Protein AF-A0A7X7UFQ2-F1 (afdb_monomer_lite)

Foldseek 3Di:
DVVLVVVQCVQPPVPQPDKDFLVNVVPDPPCPVVVCVVLQFKDWDQFAQWAQDPLDPPRDIFGWDWADDVPDDIWIWGADPPDVVSGIDTDDSNRRIMMGTRVVVVVVVVVVVVVVVPDD

Structure (mmCIF, N/CA/C/O backbone):
data_AF-A0A7X7UFQ2-F1
#
_entry.id   AF-A0A7X7UFQ2-F1
#
loop_
_atom_site.group_PDB
_atom_site.id
_atom_site.type_symbol
_atom_site.label_atom_id
_atom_site.label_alt_id
_atom_site.label_comp_id
_atom_site.label_asym_id
_atom_site.label_entity_id
_atom_site.label_seq_id
_atom_site.pdbx_PDB_ins_code
_atom_site.Cartn_x
_atom_site.Cartn_y
_atom_site.Cartn_z
_atom_site.occupancy
_atom_site.B_iso_or_equiv
_atom_site.auth_seq_id
_atom_site.auth_comp_id
_atom_site.auth_asym_id
_atom_site.auth_atom_id
_atom_site.pdbx_PDB_model_num
ATOM 1 N N . MET A 1 1 ? -0.541 -11.034 15.902 1.00 71.69 1 MET A N 1
ATOM 2 C CA . MET A 1 1 ? -1.603 -10.029 15.647 1.00 71.69 1 MET A CA 1
ATOM 3 C C . MET A 1 1 ? -1.488 -8.815 16.567 1.00 71.69 1 MET A C 1
ATOM 5 O O . MET A 1 1 ? -1.365 -7.716 16.051 1.00 71.69 1 MET A O 1
ATOM 9 N N . ARG A 1 2 ? -1.439 -8.989 17.901 1.00 78.94 2 ARG A N 1
ATOM 10 C CA . ARG A 1 2 ? -1.267 -7.884 18.873 1.00 78.94 2 ARG A CA 1
ATOM 11 C C . ARG A 1 2 ? -0.075 -6.960 18.571 1.00 78.94 2 ARG A C 1
ATOM 13 O O . ARG A 1 2 ? -0.231 -5.750 18.631 1.00 78.94 2 ARG A O 1
ATOM 20 N N . SER A 1 3 ? 1.078 -7.516 18.195 1.00 86.50 3 SER A N 1
ATOM 21 C CA . SER A 1 3 ? 2.281 -6.726 17.888 1.00 86.50 3 SER A CA 1
ATOM 22 C C . SER A 1 3 ? 2.095 -5.769 16.703 1.00 86.50 3 SER A C 1
ATOM 24 O O . SER A 1 3 ? 2.558 -4.639 16.765 1.00 86.50 3 SER A O 1
ATOM 26 N N . PHE A 1 4 ? 1.358 -6.178 15.666 1.00 89.12 4 PHE A N 1
ATOM 27 C CA . PHE A 1 4 ? 1.120 -5.353 14.472 1.00 89.12 4 PHE A CA 1
ATOM 28 C C . PHE A 1 4 ? 0.089 -4.253 14.721 1.00 89.12 4 PHE A C 1
ATOM 30 O O . PHE A 1 4 ? 0.218 -3.157 14.194 1.00 89.12 4 PHE A O 1
ATOM 37 N N . LEU A 1 5 ? -0.897 -4.506 15.586 1.00 88.62 5 LEU A N 1
ATOM 38 C CA . LEU A 1 5 ? -1.791 -3.448 16.055 1.00 88.62 5 LEU A CA 1
ATOM 39 C C . LEU A 1 5 ? -1.004 -2.357 16.796 1.00 88.62 5 LEU A C 1
ATOM 41 O O . LEU A 1 5 ? -1.189 -1.178 16.520 1.00 88.62 5 LEU A O 1
ATOM 45 N N . LEU A 1 6 ? -0.103 -2.745 17.706 1.00 88.88 6 LEU A N 1
ATOM 46 C CA . LEU A 1 6 ? 0.758 -1.786 18.404 1.00 88.88 6 LEU A CA 1
ATOM 47 C C . LEU A 1 6 ? 1.683 -1.041 17.437 1.00 88.88 6 LEU A C 1
ATOM 49 O O . LEU A 1 6 ? 1.890 0.153 17.609 1.00 88.88 6 LEU A O 1
ATOM 53 N N . GLU A 1 7 ? 2.199 -1.712 16.406 1.00 90.19 7 GLU A N 1
ATOM 54 C CA . GLU A 1 7 ? 2.969 -1.062 15.343 1.00 90.19 7 GLU A CA 1
ATOM 55 C C . GLU A 1 7 ? 2.145 0.018 14.625 1.00 90.19 7 GLU A C 1
ATOM 57 O O . GLU A 1 7 ? 2.614 1.151 14.495 1.00 90.19 7 GLU A O 1
ATOM 62 N N . ILE A 1 8 ? 0.910 -0.303 14.216 1.00 91.12 8 ILE A N 1
ATOM 63 C CA . ILE A 1 8 ? -0.001 0.653 13.571 1.00 91.12 8 ILE A CA 1
ATOM 64 C C . ILE A 1 8 ? -0.241 1.857 14.483 1.00 91.12 8 ILE A C 1
ATOM 66 O O . ILE A 1 8 ? -0.097 3.000 14.047 1.00 91.12 8 ILE A O 1
ATOM 70 N N . LEU A 1 9 ? -0.563 1.612 15.754 1.00 88.62 9 LEU A N 1
ATOM 71 C CA . LEU A 1 9 ? -0.837 2.670 16.724 1.00 88.62 9 LEU A CA 1
ATOM 72 C C . LEU A 1 9 ? 0.397 3.542 16.974 1.00 88.62 9 LEU A C 1
ATOM 74 O O . LEU A 1 9 ? 0.292 4.760 16.912 1.00 88.62 9 LEU A O 1
ATOM 78 N N . ASN A 1 10 ? 1.571 2.944 17.181 1.00 89.75 10 ASN A N 1
ATOM 79 C CA . ASN A 1 10 ? 2.806 3.681 17.458 1.00 89.75 10 ASN A CA 1
ATOM 80 C C . ASN A 1 10 ? 3.256 4.536 16.270 1.00 89.75 10 ASN A C 1
ATOM 82 O O . ASN A 1 10 ? 3.695 5.666 16.465 1.00 89.75 10 ASN A O 1
ATOM 86 N N . ARG A 1 11 ? 3.135 4.029 15.035 1.00 89.75 11 ARG A N 1
ATOM 87 C CA . ARG A 1 11 ? 3.485 4.800 13.828 1.00 89.75 11 ARG A CA 1
ATOM 88 C C . ARG A 1 11 ? 2.524 5.953 13.566 1.00 89.75 11 ARG A C 1
ATOM 90 O O . ARG A 1 11 ? 2.935 6.957 12.992 1.00 89.75 11 ARG A O 1
ATOM 97 N N . SER A 1 12 ? 1.275 5.803 13.994 1.00 88.81 12 SER A N 1
ATOM 98 C CA . SER A 1 12 ? 0.212 6.786 13.767 1.00 88.81 12 SER A CA 1
ATOM 99 C C . SER A 1 12 ? 0.016 7.737 14.954 1.00 88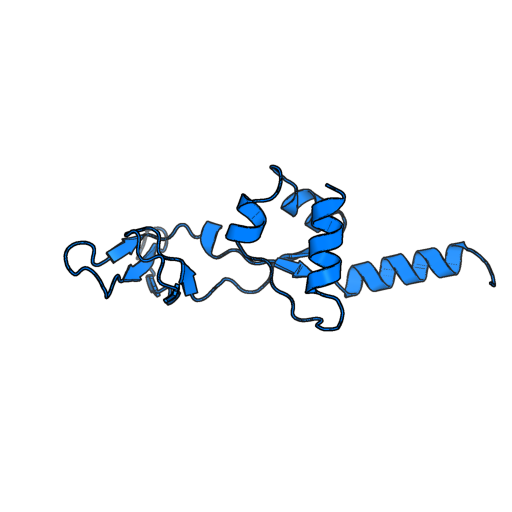.81 12 SER A C 1
ATOM 101 O O . SER A 1 12 ? -0.676 8.748 14.838 1.00 88.81 12 SER A O 1
ATOM 103 N N . ALA A 1 13 ? 0.637 7.451 16.102 1.00 77.06 13 ALA A N 1
ATOM 104 C CA . ALA A 1 13 ? 0.593 8.301 17.282 1.00 77.06 13 ALA A CA 1
ATOM 105 C C . ALA A 1 13 ? 1.241 9.662 16.972 1.00 77.06 13 ALA A C 1
ATOM 107 O O . ALA A 1 13 ? 2.431 9.757 16.677 1.00 77.06 13 ALA A O 1
ATOM 108 N N . GLY A 1 14 ? 0.431 10.724 17.009 1.00 68.50 14 GLY A N 1
ATOM 109 C CA . GLY A 1 14 ? 0.858 12.103 16.744 1.00 68.50 14 GLY A CA 1
ATOM 110 C C . GLY A 1 14 ? 0.928 12.499 15.264 1.00 68.50 14 GLY A C 1
ATOM 111 O O . GLY A 1 14 ? 1.213 13.659 14.974 1.00 68.50 14 GLY A O 1
ATOM 112 N N . ARG A 1 15 ? 0.652 11.578 14.330 1.00 70.69 15 ARG A N 1
ATOM 113 C CA . ARG A 1 15 ? 0.685 11.815 12.879 1.00 70.69 15 ARG A CA 1
ATOM 114 C C . ARG A 1 15 ? -0.443 11.055 12.183 1.00 70.69 15 ARG A C 1
ATOM 116 O O . ARG A 1 15 ? -0.360 9.850 11.956 1.00 70.69 15 ARG A O 1
ATOM 123 N N . ASN A 1 16 ? -1.510 11.772 11.828 1.00 73.56 16 ASN A N 1
ATOM 124 C CA . ASN A 1 16 ? -2.688 11.183 11.178 1.00 73.56 16 ASN A CA 1
ATOM 125 C C . ASN A 1 16 ? -2.445 10.748 9.718 1.00 73.56 16 ASN A C 1
ATOM 127 O O . ASN A 1 16 ? -3.352 10.202 9.091 1.00 73.56 16 ASN A O 1
ATOM 131 N N . ASP A 1 17 ? -1.248 10.976 9.182 1.00 80.62 17 ASP A N 1
ATOM 132 C CA . ASP A 1 17 ? -0.827 10.708 7.806 1.00 80.62 17 ASP A CA 1
ATOM 133 C C . ASP A 1 17 ? 0.089 9.479 7.668 1.00 80.62 17 ASP A C 1
ATOM 135 O O . ASP A 1 17 ? 0.650 9.250 6.597 1.00 80.62 17 ASP A O 1
ATOM 139 N N . ALA A 1 18 ? 0.229 8.663 8.719 1.00 90.69 18 ALA A N 1
ATOM 140 C CA . ALA A 1 18 ? 1.000 7.427 8.650 1.00 90.69 18 ALA A CA 1
ATOM 141 C C . ALA A 1 18 ? 0.488 6.506 7.525 1.00 90.69 18 ALA A C 1
ATOM 143 O O . ALA A 1 18 ? -0.678 6.094 7.500 1.00 90.69 18 ALA A O 1
ATOM 144 N N . LEU A 1 19 ? 1.395 6.175 6.606 1.00 93.38 19 LEU A N 1
ATOM 145 C CA . LEU A 1 19 ? 1.173 5.234 5.516 1.00 93.38 19 LEU A CA 1
ATOM 146 C C . LEU A 1 19 ? 1.847 3.902 5.835 1.00 93.38 19 LEU A C 1
ATOM 148 O O . LEU A 1 19 ? 2.946 3.863 6.393 1.00 93.38 19 LEU A O 1
ATOM 152 N N . PHE A 1 20 ? 1.175 2.832 5.437 1.00 93.94 20 PHE A N 1
ATOM 153 C CA . PHE A 1 20 ? 1.658 1.461 5.461 1.00 93.94 20 PHE A CA 1
ATOM 154 C C . PHE A 1 20 ? 1.707 0.968 4.025 1.00 93.94 20 PHE A C 1
ATOM 156 O O . PHE A 1 20 ? 0.719 1.111 3.300 1.00 93.94 20 PHE A O 1
ATOM 163 N N . ASP A 1 21 ? 2.843 0.452 3.587 1.00 93.12 21 ASP A N 1
ATOM 164 C CA . ASP A 1 21 ? 3.039 0.033 2.202 1.00 93.12 21 ASP A CA 1
ATOM 165 C C . ASP A 1 21 ? 3.001 -1.491 2.046 1.00 93.12 21 ASP A C 1
ATOM 167 O O . ASP A 1 21 ? 2.644 -2.241 2.958 1.00 93.12 21 ASP A O 1
ATOM 171 N N . TRP A 1 22 ? 3.319 -1.959 0.843 1.00 91.12 22 TRP A N 1
ATOM 172 C CA . TRP A 1 22 ? 3.380 -3.383 0.560 1.00 91.12 22 TRP A CA 1
ATOM 173 C C . TRP A 1 22 ? 4.441 -4.122 1.391 1.00 91.12 22 TRP A C 1
ATOM 175 O O . TRP A 1 22 ? 4.205 -5.271 1.739 1.00 91.12 22 TRP A O 1
ATOM 185 N N . GLN A 1 23 ? 5.564 -3.492 1.756 1.00 89.25 23 GLN A N 1
ATOM 186 C CA . GLN A 1 23 ? 6.594 -4.137 2.584 1.00 89.25 23 GLN A CA 1
ATOM 187 C C . GLN A 1 23 ? 6.087 -4.357 4.007 1.00 89.25 23 GLN A C 1
ATOM 189 O O . GLN A 1 23 ? 6.315 -5.414 4.596 1.00 89.25 23 GLN A O 1
ATOM 194 N N . ASP A 1 24 ? 5.351 -3.380 4.543 1.00 91.62 24 ASP A N 1
ATOM 195 C CA . ASP A 1 24 ? 4.656 -3.544 5.818 1.00 91.62 24 ASP A CA 1
ATOM 196 C C . ASP A 1 24 ? 3.671 -4.717 5.746 1.00 91.62 24 ASP A C 1
ATOM 198 O O . ASP A 1 24 ? 3.675 -5.593 6.612 1.00 91.62 24 ASP A O 1
ATOM 202 N N . ALA A 1 25 ? 2.864 -4.763 4.682 1.00 90.62 25 ALA A N 1
ATOM 203 C CA . ALA A 1 25 ? 1.877 -5.814 4.463 1.00 90.62 25 ALA A CA 1
ATOM 204 C C . ALA A 1 25 ? 2.495 -7.213 4.297 1.00 90.62 25 ALA A C 1
ATOM 206 O O . ALA A 1 25 ? 1.946 -8.171 4.839 1.00 90.62 25 ALA A O 1
ATOM 207 N N . ASP A 1 26 ? 3.615 -7.328 3.580 1.00 90.25 26 ASP A N 1
ATOM 208 C CA . ASP A 1 26 ? 4.333 -8.585 3.331 1.00 90.25 26 ASP A CA 1
ATOM 209 C C . ASP A 1 26 ? 4.950 -9.155 4.617 1.00 90.25 26 ASP A C 1
ATOM 211 O O . ASP A 1 26 ? 4.942 -10.361 4.861 1.00 90.25 26 ASP A O 1
ATOM 215 N N . ARG A 1 27 ? 5.401 -8.271 5.515 1.00 91.81 27 ARG A N 1
ATOM 216 C CA . ARG A 1 27 ? 5.954 -8.655 6.819 1.00 91.81 27 ARG A CA 1
ATOM 217 C C . ARG A 1 27 ? 4.882 -9.097 7.821 1.00 91.81 27 ARG A C 1
ATOM 219 O O . ARG A 1 27 ? 5.198 -9.708 8.847 1.00 91.81 27 ARG A O 1
ATOM 226 N N . TRP A 1 28 ? 3.621 -8.741 7.588 1.00 92.75 28 TRP A N 1
ATOM 227 C CA . TRP A 1 28 ? 2.510 -9.112 8.460 1.00 92.75 28 TRP A CA 1
ATOM 228 C C . TRP A 1 28 ? 1.963 -10.505 8.102 1.00 92.75 28 TRP A C 1
ATOM 230 O O . TRP A 1 28 ? 2.101 -10.974 6.977 1.00 92.75 28 TRP A O 1
ATOM 240 N N . PRO A 1 29 ? 1.293 -11.203 9.039 1.00 93.38 29 PRO A N 1
ATOM 241 C CA . PRO A 1 29 ? 0.678 -12.491 8.757 1.00 93.38 29 PRO A CA 1
ATOM 242 C C . PRO A 1 29 ? -0.318 -12.404 7.602 1.00 93.38 29 PRO A C 1
ATOM 244 O O . PRO A 1 29 ? -1.064 -11.429 7.493 1.00 93.38 29 PRO A O 1
ATOM 247 N N . ALA A 1 30 ? -0.411 -13.471 6.810 1.00 91.88 30 ALA A N 1
ATOM 248 C CA . ALA A 1 30 ? -1.344 -13.544 5.691 1.00 91.88 30 ALA A CA 1
ATOM 249 C C . ALA A 1 30 ? -2.780 -13.132 6.094 1.00 91.88 30 ALA A C 1
ATOM 251 O O . ALA A 1 30 ? -3.352 -13.595 7.095 1.00 91.88 30 ALA A O 1
ATOM 252 N N . GLY A 1 31 ? -3.356 -12.212 5.316 1.00 91.62 31 GLY A N 1
ATOM 253 C CA . GLY A 1 31 ? -4.682 -11.634 5.547 1.00 91.62 31 GLY A CA 1
ATOM 254 C C . GLY A 1 31 ? -4.777 -10.680 6.747 1.00 91.62 31 GLY A C 1
ATOM 255 O O . GLY A 1 31 ? -5.883 -10.376 7.189 1.00 91.62 31 GLY A O 1
ATOM 256 N N . ALA A 1 32 ? -3.668 -10.245 7.356 1.00 93.50 32 ALA A N 1
ATOM 257 C CA . ALA A 1 32 ? -3.703 -9.259 8.442 1.00 93.50 32 ALA A CA 1
ATOM 258 C C . ALA A 1 32 ? -4.264 -7.915 7.962 1.00 93.50 32 ALA A C 1
ATOM 260 O O . ALA A 1 32 ? -5.162 -7.374 8.603 1.00 93.50 32 ALA A O 1
ATOM 261 N N . ILE A 1 33 ? -3.802 -7.432 6.804 1.00 94.62 33 ILE A N 1
ATOM 262 C CA . ILE A 1 33 ? -4.320 -6.218 6.161 1.00 94.62 33 ILE A CA 1
ATOM 263 C C . ILE A 1 33 ? -5.834 -6.308 5.974 1.00 94.62 33 ILE A C 1
ATOM 265 O O . ILE A 1 33 ? -6.551 -5.432 6.445 1.00 94.62 33 ILE A O 1
ATOM 269 N N . ASP A 1 34 ? -6.335 -7.391 5.374 1.00 94.81 34 ASP A N 1
ATOM 270 C CA . ASP A 1 34 ? -7.772 -7.557 5.126 1.00 94.81 34 ASP A CA 1
ATOM 271 C C . ASP A 1 34 ? -8.581 -7.563 6.423 1.00 94.81 34 ASP A C 1
ATOM 273 O O . ASP A 1 34 ? -9.656 -6.968 6.493 1.00 94.81 34 ASP A O 1
ATOM 277 N N . ARG A 1 35 ? -8.056 -8.191 7.484 1.00 95.06 35 ARG A N 1
ATOM 278 C CA . ARG A 1 35 ? -8.687 -8.163 8.810 1.00 95.06 35 ARG A CA 1
ATOM 279 C C . ARG A 1 35 ? -8.717 -6.752 9.390 1.00 95.06 35 ARG A C 1
ATOM 281 O O . ARG A 1 35 ? -9.758 -6.355 9.902 1.00 95.06 35 ARG A O 1
ATOM 288 N N . PHE A 1 36 ? -7.626 -5.992 9.299 1.00 95.06 36 PHE A N 1
ATOM 289 C CA . PHE A 1 36 ? -7.578 -4.611 9.786 1.00 95.06 36 PHE A CA 1
ATOM 290 C C . PHE A 1 36 ? -8.470 -3.673 8.972 1.00 95.06 36 PHE A C 1
ATOM 292 O O . PHE A 1 36 ? -9.128 -2.811 9.551 1.00 95.06 36 PHE A O 1
ATOM 299 N N . VAL A 1 37 ? -8.559 -3.873 7.657 1.00 96.12 37 VAL A N 1
ATOM 300 C CA . VAL A 1 37 ? -9.487 -3.135 6.794 1.00 96.12 37 VAL A CA 1
ATOM 301 C C . VAL A 1 37 ? -10.935 -3.472 7.141 1.00 96.12 37 VAL A C 1
ATOM 303 O O . VAL A 1 37 ? -11.751 -2.575 7.352 1.00 96.12 37 VAL A O 1
ATOM 306 N N . LYS A 1 38 ? -11.261 -4.761 7.287 1.00 96.06 38 LYS A N 1
ATOM 307 C CA . LYS A 1 38 ? -12.601 -5.215 7.680 1.00 96.06 38 LYS A CA 1
ATOM 308 C C . LYS A 1 38 ? -13.002 -4.709 9.068 1.00 96.06 38 LYS A C 1
ATOM 310 O O . LYS A 1 38 ? -14.158 -4.355 9.266 1.00 96.06 38 LYS A O 1
ATOM 315 N N . ALA A 1 39 ? -12.056 -4.648 10.003 1.00 94.06 39 ALA A N 1
ATOM 316 C CA . ALA A 1 39 ? -12.259 -4.103 11.344 1.00 94.06 39 ALA A CA 1
ATOM 317 C C . ALA A 1 39 ? -12.352 -2.566 11.377 1.00 94.06 39 ALA A C 1
ATOM 319 O O . ALA A 1 39 ? -12.592 -2.005 12.439 1.00 94.06 39 ALA A O 1
ATOM 320 N N . GLY A 1 40 ? -12.150 -1.878 10.246 1.00 95.00 40 GLY A N 1
ATOM 321 C CA . GLY A 1 40 ? -12.188 -0.418 10.185 1.00 95.00 40 GLY A CA 1
ATOM 322 C C . GLY A 1 40 ? -10.984 0.271 10.825 1.00 95.00 40 GLY A C 1
ATOM 323 O O . GLY A 1 40 ? -11.070 1.444 11.157 1.00 95.00 40 GLY A O 1
ATOM 324 N N . LEU A 1 41 ? -9.870 -0.442 11.012 1.00 94.25 41 LEU A N 1
ATOM 325 C CA . LEU A 1 41 ? -8.624 0.141 11.512 1.00 94.25 41 LEU A CA 1
ATOM 326 C C . LEU A 1 41 ? -7.821 0.786 10.379 1.00 94.25 41 LEU A C 1
ATOM 328 O O . LEU A 1 41 ? -7.243 1.855 10.556 1.00 94.25 41 LEU A O 1
ATOM 332 N N . LEU A 1 42 ? -7.778 0.128 9.220 1.00 95.94 42 LEU A N 1
ATOM 333 C CA . LEU A 1 42 ? -7.079 0.605 8.031 1.00 95.94 42 LEU A CA 1
ATOM 334 C C . LEU A 1 42 ? -8.060 0.840 6.882 1.00 95.94 42 LEU A C 1
ATOM 336 O O . LEU A 1 42 ? -9.082 0.169 6.768 1.00 95.94 42 LEU A O 1
ATOM 340 N N . LYS A 1 43 ? -7.699 1.739 5.971 1.00 96.31 43 LYS A N 1
ATOM 341 C CA . LYS A 1 43 ? -8.349 1.898 4.669 1.00 96.31 43 LYS A CA 1
ATOM 342 C C . LYS A 1 43 ? -7.312 2.027 3.554 1.00 96.31 43 LYS A C 1
ATOM 344 O O . LYS A 1 43 ? -6.192 2.465 3.834 1.00 96.31 43 LYS A O 1
ATOM 349 N N . PRO A 1 44 ? -7.648 1.652 2.304 1.00 96.62 44 PRO A N 1
ATOM 350 C CA . PRO A 1 44 ? -6.788 1.929 1.159 1.00 96.62 44 PRO A CA 1
ATOM 351 C C . PRO A 1 44 ? -6.415 3.417 1.088 1.00 96.62 44 PRO A C 1
ATOM 353 O O . PRO A 1 44 ? -7.241 4.290 1.367 1.00 96.62 44 PRO A O 1
ATOM 356 N N . ALA A 1 45 ? -5.167 3.688 0.724 1.00 95.88 45 ALA A N 1
ATOM 357 C CA . ALA A 1 45 ? -4.642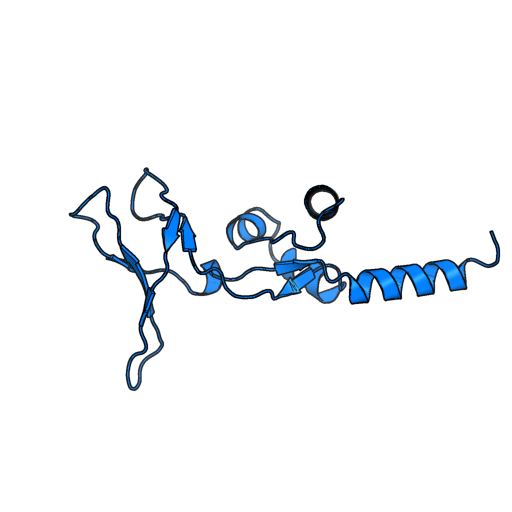 5.022 0.458 1.00 95.88 45 ALA A CA 1
ATOM 358 C C . ALA A 1 45 ? -4.279 5.165 -1.027 1.00 95.88 45 ALA A C 1
ATOM 360 O O . ALA A 1 45 ? -4.398 4.216 -1.809 1.00 95.88 45 ALA A O 1
ATOM 361 N N . GLU A 1 46 ? -3.822 6.350 -1.426 1.00 95.31 46 GLU A N 1
ATOM 362 C CA . GLU A 1 46 ? -3.323 6.585 -2.775 1.00 95.31 46 GLU A CA 1
ATOM 363 C C . GLU A 1 46 ? -2.165 5.617 -3.080 1.00 95.31 46 GLU A C 1
ATOM 365 O O . GLU A 1 46 ? -1.305 5.412 -2.214 1.00 95.31 46 GLU A O 1
ATOM 370 N N . 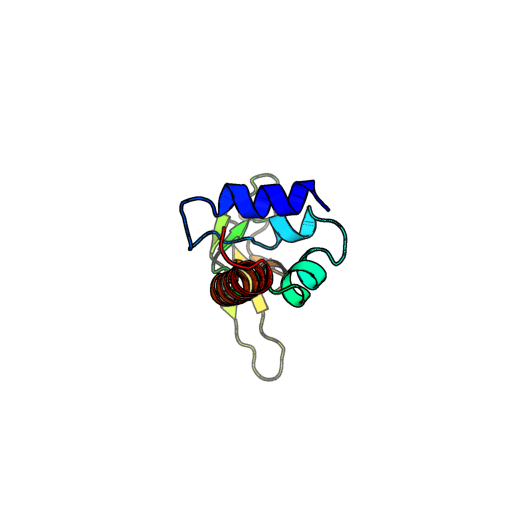PRO A 1 47 ? -2.076 5.045 -4.293 1.00 95.56 47 PRO A N 1
ATOM 371 C CA . PRO A 1 47 ? -0.977 4.156 -4.652 1.00 95.56 47 PRO A CA 1
ATOM 372 C C . PRO A 1 47 ? 0.395 4.811 -4.465 1.00 95.56 47 PRO A C 1
ATOM 374 O O . PRO A 1 47 ? 0.543 6.027 -4.614 1.00 95.56 47 PRO A O 1
ATOM 377 N N . ALA A 1 48 ? 1.407 4.013 -4.140 1.00 95.81 48 ALA A N 1
ATOM 378 C CA . ALA A 1 48 ? 2.784 4.475 -4.085 1.00 95.81 48 ALA A CA 1
ATOM 379 C C . ALA A 1 48 ? 3.237 4.954 -5.472 1.00 95.81 48 ALA A C 1
ATOM 381 O O . ALA A 1 48 ? 2.991 4.302 -6.486 1.00 95.81 48 ALA A O 1
ATOM 382 N N . THR A 1 49 ? 3.917 6.098 -5.512 1.00 95.44 49 THR A N 1
ATOM 383 C CA . THR A 1 49 ? 4.526 6.645 -6.737 1.00 95.44 49 THR A CA 1
ATOM 384 C C . THR A 1 49 ? 5.993 6.254 -6.879 1.00 95.44 49 THR A C 1
ATOM 386 O O . THR A 1 49 ? 6.615 6.541 -7.899 1.00 95.44 49 THR A O 1
ATOM 389 N N . ALA A 1 50 ? 6.551 5.607 -5.861 1.00 94.31 50 ALA A N 1
ATOM 390 C CA . ALA A 1 50 ? 7.903 5.089 -5.827 1.00 94.31 50 ALA A CA 1
ATOM 391 C C . ALA A 1 50 ? 7.938 3.818 -4.973 1.00 94.31 50 ALA A C 1
ATOM 393 O O . ALA A 1 50 ? 7.128 3.668 -4.054 1.00 94.31 50 ALA A O 1
ATOM 394 N N . VAL A 1 51 ? 8.851 2.908 -5.299 1.00 94.69 51 VAL A N 1
ATOM 395 C CA . VAL A 1 51 ? 9.034 1.632 -4.601 1.00 94.69 51 VAL A CA 1
ATOM 396 C C . VAL A 1 51 ? 10.512 1.322 -4.449 1.00 94.69 51 VAL A C 1
ATOM 398 O O . VAL A 1 51 ? 11.346 1.790 -5.223 1.00 94.69 51 VAL A O 1
ATOM 401 N N . ARG A 1 52 ? 10.829 0.477 -3.471 1.00 92.19 52 ARG A N 1
ATOM 402 C CA . ARG A 1 52 ? 12.146 -0.147 -3.379 1.00 92.19 52 ARG A CA 1
ATOM 403 C C . ARG A 1 52 ? 12.339 -1.104 -4.554 1.00 92.19 52 ARG A C 1
ATOM 405 O O . ARG A 1 52 ? 11.491 -1.971 -4.762 1.00 92.19 52 ARG A O 1
ATOM 412 N N . CYS A 1 53 ? 13.426 -0.934 -5.294 1.00 91.44 53 CYS A N 1
ATOM 413 C CA . CYS A 1 53 ? 13.858 -1.809 -6.373 1.00 91.44 53 CYS A CA 1
ATOM 414 C C . CYS A 1 53 ? 14.329 -3.158 -5.820 1.00 91.44 53 CYS A C 1
ATOM 416 O O . CYS A 1 53 ? 15.002 -3.204 -4.798 1.00 91.44 53 CYS A O 1
ATOM 418 N N . ASP A 1 54 ? 13.991 -4.234 -6.520 1.00 89.94 54 ASP A N 1
ATOM 419 C CA . ASP A 1 54 ? 14.413 -5.617 -6.263 1.00 89.94 54 ASP A CA 1
ATOM 420 C C . ASP A 1 54 ? 15.196 -6.212 -7.448 1.00 89.94 54 ASP A C 1
ATOM 422 O O . ASP A 1 54 ? 15.412 -7.417 -7.510 1.00 89.94 54 ASP A O 1
ATOM 426 N N . GLY A 1 55 ? 15.619 -5.371 -8.400 1.00 89.75 55 GLY A N 1
ATOM 427 C CA . GLY A 1 55 ? 16.424 -5.792 -9.549 1.00 89.75 55 GLY A CA 1
ATOM 428 C C . GLY A 1 55 ? 17.897 -6.052 -9.213 1.00 89.75 55 GLY A C 1
ATOM 429 O O . GLY A 1 55 ? 18.510 -6.902 -9.846 1.00 89.75 55 GLY A O 1
ATOM 430 N N . CYS A 1 56 ? 18.448 -5.353 -8.215 1.00 90.44 56 CYS A N 1
ATOM 431 C CA . CYS A 1 56 ? 19.801 -5.554 -7.681 1.00 90.44 56 CYS A CA 1
ATOM 432 C C . CYS A 1 56 ? 19.822 -5.446 -6.156 1.00 90.44 56 CYS A C 1
ATOM 434 O O . CYS A 1 56 ? 18.869 -4.990 -5.523 1.00 90.44 56 CYS A O 1
ATOM 436 N N . GLU A 1 57 ? 20.964 -5.783 -5.570 1.00 90.62 57 GLU A N 1
ATOM 437 C CA . GLU A 1 57 ? 21.249 -5.738 -4.137 1.00 90.62 57 GLU A CA 1
ATOM 438 C C . GLU A 1 57 ? 21.277 -4.323 -3.535 1.00 90.62 57 GLU A C 1
ATOM 440 O O . GLU A 1 57 ? 21.368 -4.168 -2.319 1.00 90.62 57 GLU A O 1
ATOM 445 N N . ARG A 1 58 ? 21.213 -3.275 -4.367 1.00 91.38 58 ARG A N 1
ATOM 446 C CA . ARG A 1 58 ? 21.281 -1.871 -3.925 1.00 91.38 58 ARG A CA 1
ATOM 447 C C . ARG A 1 58 ? 19.987 -1.378 -3.290 1.00 91.38 58 ARG A C 1
ATOM 449 O O . ARG A 1 58 ? 20.020 -0.391 -2.561 1.00 91.38 58 ARG A O 1
ATOM 456 N N . GLU A 1 59 ? 18.864 -2.034 -3.582 1.00 90.38 59 GLU A N 1
ATOM 457 C CA . GLU A 1 59 ? 17.560 -1.725 -2.989 1.00 90.38 59 GLU A CA 1
ATOM 458 C C . GLU A 1 59 ? 17.156 -0.234 -3.076 1.00 90.38 59 GLU A C 1
ATOM 460 O O . GLU A 1 59 ? 16.545 0.334 -2.167 1.00 90.38 59 GLU A O 1
ATOM 465 N N . CYS A 1 60 ? 17.500 0.434 -4.179 1.00 92.06 60 CYS A N 1
ATOM 466 C CA . CYS A 1 60 ? 17.223 1.859 -4.374 1.00 92.06 60 CYS A CA 1
ATOM 467 C C . CYS A 1 60 ? 15.717 2.161 -4.344 1.00 92.06 60 CYS A C 1
ATOM 469 O O . CYS A 1 60 ? 14.903 1.353 -4.790 1.00 92.06 60 CYS A O 1
ATOM 471 N N . PHE A 1 61 ? 15.330 3.349 -3.874 1.00 92.56 61 PHE A N 1
ATOM 472 C CA . PHE A 1 61 ? 13.937 3.796 -3.923 1.00 92.56 61 PHE A CA 1
ATOM 473 C C . PHE A 1 61 ? 13.685 4.585 -5.210 1.00 92.56 61 PHE A C 1
ATOM 475 O O . PHE A 1 61 ? 14.139 5.720 -5.349 1.00 92.56 61 PHE A O 1
ATOM 482 N N . GLU A 1 62 ? 12.966 3.981 -6.154 1.00 94.88 62 GLU A N 1
ATOM 483 C CA . GLU A 1 62 ? 12.814 4.497 -7.516 1.00 94.88 62 GLU A CA 1
ATOM 484 C C . GLU A 1 62 ? 11.370 4.877 -7.833 1.00 94.88 62 GLU A C 1
ATOM 486 O O . GLU A 1 62 ? 10.415 4.242 -7.378 1.00 94.88 62 GLU A O 1
ATOM 491 N N . ARG A 1 63 ? 11.202 5.920 -8.653 1.00 95.88 63 ARG A N 1
ATOM 492 C CA . ARG A 1 63 ? 9.882 6.378 -9.104 1.00 95.88 63 ARG A CA 1
ATOM 493 C C . ARG A 1 63 ? 9.288 5.395 -10.107 1.00 95.88 63 ARG A C 1
ATOM 495 O O . ARG A 1 63 ? 9.929 5.034 -11.088 1.00 95.88 63 ARG A O 1
ATOM 502 N N . VAL A 1 64 ? 8.025 5.053 -9.892 1.00 97.19 64 VAL A N 1
ATOM 503 C CA . VAL A 1 64 ? 7.266 4.144 -10.747 1.00 97.19 64 VAL A CA 1
ATOM 504 C C . VAL A 1 64 ? 6.689 4.898 -11.941 1.00 97.19 64 VAL A C 1
ATOM 506 O O . VAL A 1 64 ? 6.007 5.913 -11.793 1.00 97.19 64 VAL A O 1
ATOM 509 N N . GLU A 1 65 ? 6.914 4.362 -13.133 1.00 96.75 65 GLU A N 1
ATOM 510 C CA . GLU A 1 65 ? 6.281 4.782 -14.376 1.00 96.75 65 GLU A CA 1
ATOM 511 C C . GLU A 1 65 ? 5.163 3.808 -14.746 1.00 96.75 65 GLU A C 1
ATOM 513 O O . GLU A 1 65 ? 5.412 2.631 -15.016 1.00 96.75 65 GLU A O 1
ATOM 518 N N . VAL A 1 66 ? 3.927 4.303 -14.825 1.00 96.44 66 VAL A N 1
ATOM 519 C CA . VAL A 1 66 ? 2.790 3.512 -15.309 1.00 96.44 66 VAL A CA 1
ATOM 520 C C . VAL A 1 66 ? 2.566 3.789 -16.793 1.00 96.44 66 VAL A C 1
ATOM 522 O O . VAL A 1 66 ? 2.181 4.887 -17.191 1.00 96.44 66 VAL A O 1
ATOM 525 N N . LYS A 1 67 ? 2.779 2.771 -17.626 1.00 94.44 67 LYS A N 1
ATOM 526 C CA . LYS A 1 67 ? 2.599 2.820 -19.079 1.00 94.44 67 LYS A CA 1
ATOM 527 C C . LYS A 1 67 ? 1.260 2.201 -19.462 1.00 94.44 67 LYS A C 1
ATOM 529 O O . LYS A 1 67 ? 1.043 1.002 -19.284 1.00 94.44 67 LYS A O 1
ATOM 534 N N . GLN A 1 68 ? 0.374 3.017 -20.028 1.00 94.31 68 GLN A N 1
ATOM 535 C CA . GLN A 1 68 ? -0.885 2.550 -20.610 1.00 94.31 68 GLN A CA 1
ATOM 536 C C . GLN A 1 68 ? -0.619 1.855 -21.950 1.00 94.31 68 GLN A C 1
ATOM 538 O O . GLN A 1 68 ? 0.172 2.338 -22.760 1.00 94.31 68 GLN A O 1
ATOM 543 N N . ARG A 1 69 ? -1.262 0.707 -22.190 1.00 92.81 69 ARG A N 1
ATOM 544 C CA . ARG A 1 69 ? -1.052 -0.112 -23.392 1.00 92.81 69 ARG A CA 1
ATOM 545 C C . ARG A 1 69 ? -2.390 -0.376 -24.075 1.00 92.81 69 ARG A C 1
ATOM 547 O O . ARG A 1 69 ? -3.316 -0.895 -23.465 1.00 92.81 69 ARG A O 1
ATOM 554 N N . LYS A 1 70 ? -2.516 -0.024 -25.356 1.00 94.12 70 LYS A N 1
ATOM 555 C CA . LYS A 1 70 ? -3.776 -0.196 -26.096 1.00 94.12 70 LYS A CA 1
ATOM 556 C C . LYS A 1 70 ? -4.131 -1.684 -26.206 1.00 94.12 70 LYS A C 1
ATOM 558 O O . LYS A 1 70 ? -3.341 -2.465 -26.730 1.00 94.12 70 LYS A O 1
ATOM 563 N N . GLY A 1 71 ? -5.314 -2.059 -25.716 1.00 93.62 71 GLY A N 1
ATOM 564 C CA . GLY A 1 71 ? -5.810 -3.440 -25.754 1.00 93.62 71 GLY A CA 1
ATOM 565 C C . GLY A 1 71 ? -5.040 -4.425 -24.865 1.00 93.62 71 GLY A C 1
ATOM 566 O O . GLY A 1 71 ? -5.179 -5.629 -25.051 1.00 93.62 71 GLY A O 1
ATOM 567 N N . LYS A 1 72 ? -4.208 -3.939 -23.930 1.00 93.50 72 LYS A N 1
ATOM 568 C CA . LYS A 1 72 ? -3.441 -4.760 -22.981 1.00 93.50 72 LYS A CA 1
ATOM 569 C C . LYS A 1 72 ? -3.490 -4.134 -21.580 1.00 93.50 72 LYS A C 1
ATOM 571 O O . LYS A 1 72 ? -3.703 -2.927 -21.478 1.00 93.50 72 LYS A O 1
ATOM 576 N N . PRO A 1 73 ? -3.256 -4.905 -20.505 1.00 92.94 73 PRO A N 1
ATOM 577 C CA . PRO A 1 73 ? -3.096 -4.336 -19.171 1.00 92.94 73 PRO A CA 1
ATOM 578 C C . PRO A 1 73 ? -1.976 -3.286 -19.130 1.00 92.94 73 PRO A C 1
ATOM 580 O O . PRO A 1 73 ? -0.973 -3.399 -19.849 1.00 92.94 73 PRO A O 1
ATOM 583 N N . SER A 1 74 ? -2.148 -2.265 -18.290 1.00 95.25 74 SER A N 1
ATOM 584 C CA . SER A 1 74 ? -1.099 -1.287 -17.996 1.00 95.25 74 SER A CA 1
ATOM 585 C C . SER A 1 74 ? 0.132 -1.988 -17.415 1.00 95.25 74 SER A C 1
ATOM 587 O O . SER A 1 74 ? 0.021 -3.056 -16.817 1.00 95.25 74 SER A O 1
ATOM 589 N N . LEU A 1 75 ? 1.305 -1.380 -17.575 1.00 95.56 75 LEU A N 1
ATOM 590 C CA . LEU A 1 75 ? 2.549 -1.872 -16.984 1.00 95.56 75 LEU A CA 1
ATOM 591 C C . LEU A 1 75 ? 3.119 -0.822 -16.034 1.00 95.56 75 LEU A C 1
ATOM 593 O O . LEU A 1 75 ? 3.256 0.329 -16.439 1.00 95.56 75 LEU A O 1
ATOM 597 N N . ALA A 1 76 ? 3.488 -1.217 -14.819 1.00 97.00 76 ALA A N 1
ATOM 598 C CA . ALA A 1 76 ? 4.295 -0.399 -13.924 1.00 97.00 76 ALA A CA 1
ATOM 599 C C . ALA A 1 76 ? 5.766 -0.822 -14.032 1.00 97.00 76 ALA A C 1
ATOM 601 O O . ALA A 1 76 ? 6.070 -2.014 -14.037 1.00 97.00 76 ALA A O 1
ATOM 602 N N . VAL A 1 77 ? 6.674 0.145 -14.159 1.00 96.69 77 VAL A N 1
ATOM 603 C CA . VAL A 1 77 ? 8.121 -0.107 -14.227 1.00 96.69 77 VAL A CA 1
ATOM 604 C C . VAL A 1 77 ? 8.903 0.904 -13.407 1.00 96.69 77 VAL A C 1
ATOM 606 O O . VAL A 1 77 ? 8.465 2.038 -13.232 1.00 96.69 77 VAL A O 1
ATOM 609 N N . ILE A 1 78 ? 10.086 0.502 -12.970 1.00 96.25 78 ILE A N 1
ATOM 610 C CA . ILE A 1 78 ? 11.158 1.388 -12.508 1.00 96.25 78 ILE A CA 1
ATOM 611 C C . ILE A 1 78 ? 12.387 1.158 -13.391 1.00 96.25 78 ILE A C 1
ATOM 613 O O . ILE A 1 78 ? 12.476 0.147 -14.093 1.00 96.25 78 ILE A O 1
ATOM 617 N N . HIS A 1 79 ? 13.331 2.095 -13.371 1.00 94.12 79 HIS A N 1
ATOM 618 C CA . HIS A 1 79 ? 14.584 1.966 -14.114 1.00 94.12 79 HIS A CA 1
ATOM 619 C C . HIS A 1 79 ? 15.751 1.993 -13.136 1.00 94.12 79 HIS A C 1
ATOM 621 O O . HIS A 1 79 ? 15.898 2.961 -12.391 1.00 94.12 79 HIS A O 1
ATOM 627 N N . CYS A 1 80 ? 16.561 0.938 -13.134 1.00 91.81 80 CYS A N 1
ATOM 628 C CA . CYS A 1 80 ? 17.800 0.892 -12.379 1.00 91.81 80 CYS A CA 1
ATOM 629 C C . CYS A 1 80 ? 18.794 1.882 -12.992 1.00 91.81 80 CYS A C 1
ATOM 631 O O . CYS A 1 80 ? 19.053 1.857 -14.195 1.00 91.81 80 CYS A O 1
ATOM 633 N N . ARG A 1 81 ? 19.323 2.775 -12.154 1.00 87.19 81 ARG A N 1
ATOM 634 C CA . ARG A 1 81 ? 20.344 3.759 -12.542 1.00 87.19 81 ARG A CA 1
ATOM 635 C C . ARG A 1 81 ? 21.753 3.346 -12.131 1.00 87.19 81 ARG A C 1
ATOM 637 O O . ARG A 1 81 ? 22.710 3.949 -12.602 1.00 87.19 81 ARG A O 1
ATOM 644 N N . GLU A 1 82 ? 21.857 2.355 -11.249 1.00 88.44 82 GLU A N 1
ATOM 645 C CA . GLU A 1 82 ? 23.124 1.879 -10.690 1.00 88.44 82 GLU A CA 1
ATOM 646 C C . GLU A 1 82 ? 23.790 0.847 -11.604 1.00 88.44 82 GLU A C 1
ATOM 648 O O . GLU A 1 82 ? 24.998 0.904 -11.805 1.00 88.44 82 GLU A O 1
ATOM 653 N N . ASP A 1 83 ? 22.999 -0.065 -12.176 1.00 85.69 83 ASP A N 1
ATOM 654 C CA . ASP A 1 83 ? 23.474 -1.106 -13.084 1.00 85.69 83 ASP A CA 1
ATOM 655 C C . ASP A 1 83 ? 22.753 -0.988 -14.444 1.00 85.69 83 ASP A C 1
ATOM 657 O O . ASP A 1 83 ? 21.534 -1.209 -14.528 1.00 85.69 83 ASP A O 1
ATOM 661 N N . PRO A 1 84 ? 23.475 -0.610 -15.517 1.00 82.31 84 PRO A N 1
ATOM 662 C CA . PRO A 1 84 ? 22.891 -0.432 -16.841 1.00 82.31 84 PRO A CA 1
ATOM 663 C C . PRO A 1 84 ? 22.422 -1.746 -17.482 1.00 82.31 84 PRO A C 1
ATOM 665 O O . PRO A 1 84 ? 21.546 -1.690 -18.348 1.00 82.31 84 PRO A O 1
ATOM 668 N N . ASP A 1 85 ? 22.943 -2.903 -17.059 1.00 88.19 85 ASP A N 1
ATOM 669 C CA . ASP A 1 85 ? 22.557 -4.209 -17.607 1.00 88.19 85 ASP A CA 1
ATOM 670 C C . ASP A 1 85 ? 21.187 -4.667 -17.084 1.00 88.19 85 ASP A C 1
ATOM 672 O O . ASP A 1 85 ? 20.490 -5.448 -17.735 1.00 88.19 85 ASP A O 1
ATOM 676 N N . ILE A 1 86 ? 20.748 -4.128 -15.942 1.00 89.44 86 ILE A N 1
ATOM 677 C CA . ILE A 1 86 ? 19.402 -4.355 -15.400 1.00 89.44 86 ILE A CA 1
ATOM 678 C C . ILE A 1 86 ? 18.381 -3.500 -16.143 1.00 89.44 86 ILE A C 1
ATOM 680 O O . ILE A 1 86 ? 17.328 -3.987 -16.565 1.00 89.44 86 ILE A O 1
ATOM 684 N N . GLY A 1 87 ? 18.672 -2.205 -16.292 1.00 88.81 87 GLY A N 1
ATOM 685 C CA . GLY A 1 87 ? 17.801 -1.261 -16.983 1.00 88.81 87 GLY A CA 1
ATOM 686 C C . GLY A 1 87 ? 16.379 -1.240 -16.410 1.00 88.81 87 GLY A C 1
ATOM 687 O O . GLY A 1 87 ? 16.134 -0.662 -15.355 1.00 88.81 87 GLY A O 1
ATOM 688 N N . ARG A 1 88 ? 15.410 -1.836 -17.115 1.00 93.19 88 ARG A N 1
ATOM 689 C CA . ARG A 1 88 ? 13.979 -1.762 -16.774 1.00 93.19 88 ARG A CA 1
ATOM 690 C C . ARG A 1 88 ? 13.535 -2.936 -15.903 1.00 93.19 88 ARG A C 1
ATOM 692 O O . ARG A 1 88 ? 13.521 -4.072 -16.366 1.00 93.19 88 ARG A O 1
ATOM 699 N N . VAL A 1 89 ? 13.003 -2.633 -14.724 1.00 94.81 89 VAL A N 1
ATOM 700 C CA . VAL A 1 89 ? 12.416 -3.618 -13.804 1.00 94.81 89 VAL A CA 1
ATOM 701 C C . VAL A 1 89 ? 10.896 -3.465 -13.799 1.00 94.81 89 VAL A C 1
ATOM 703 O O . VAL A 1 89 ? 10.373 -2.359 -13.635 1.00 94.81 89 VAL A O 1
ATOM 706 N N . GLU A 1 90 ? 10.169 -4.561 -14.019 1.00 95.19 90 GLU A N 1
ATOM 707 C CA . GLU A 1 90 ? 8.705 -4.568 -13.941 1.00 95.19 90 GLU A CA 1
ATOM 708 C C . GLU A 1 90 ? 8.248 -4.625 -12.480 1.00 95.19 90 GLU A C 1
ATOM 710 O O . GLU A 1 90 ? 8.794 -5.370 -11.672 1.00 95.19 90 G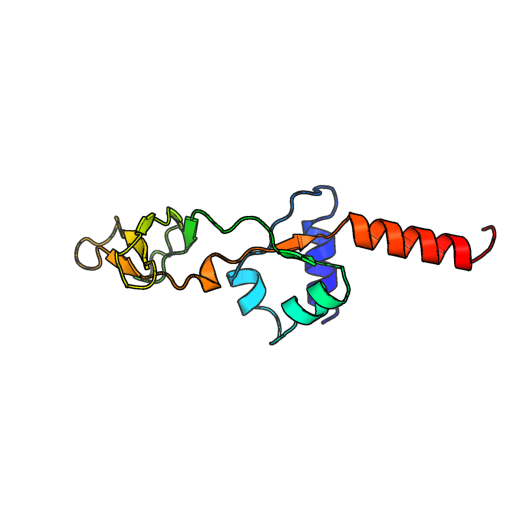LU A O 1
ATOM 715 N N . VAL A 1 91 ? 7.240 -3.823 -12.138 1.00 95.81 91 VAL A N 1
ATOM 716 C CA . VAL A 1 91 ? 6.695 -3.726 -10.782 1.00 95.81 91 VAL A CA 1
ATOM 717 C C . VAL A 1 91 ? 5.276 -4.272 -10.782 1.00 95.81 91 VAL A C 1
ATOM 719 O O . VAL A 1 91 ? 4.421 -3.811 -11.539 1.00 95.81 91 VAL A O 1
ATOM 722 N N . ASP A 1 92 ? 5.002 -5.231 -9.901 1.00 94.94 92 ASP A N 1
ATOM 723 C CA . ASP A 1 92 ? 3.632 -5.675 -9.651 1.00 94.94 92 ASP A CA 1
ATOM 724 C C . ASP A 1 92 ? 2.818 -4.521 -9.039 1.00 94.94 92 ASP A C 1
ATOM 726 O O . ASP A 1 92 ? 3.227 -3.906 -8.052 1.00 94.94 92 ASP A O 1
ATOM 730 N N . PHE A 1 93 ? 1.631 -4.238 -9.582 1.00 95.12 93 PHE A N 1
ATOM 731 C CA . PHE A 1 93 ? 0.714 -3.238 -9.028 1.00 95.12 93 PHE A CA 1
ATOM 732 C C . PHE A 1 93 ? 0.331 -3.510 -7.565 1.00 95.12 93 PHE A C 1
ATOM 734 O O . PHE A 1 93 ? -0.005 -2.570 -6.842 1.00 95.12 93 PHE A O 1
ATOM 741 N N . ALA A 1 94 ? 0.403 -4.758 -7.097 1.00 93.31 94 ALA A N 1
ATOM 742 C CA . ALA A 1 94 ? 0.246 -5.102 -5.689 1.00 93.31 94 ALA A CA 1
ATOM 743 C C . ALA A 1 94 ? 1.275 -4.388 -4.796 1.00 93.31 94 ALA A C 1
ATOM 745 O O . ALA A 1 94 ? 0.914 -3.960 -3.699 1.00 93.31 94 ALA A O 1
ATOM 746 N N . ARG A 1 95 ? 2.504 -4.169 -5.287 1.00 94.81 95 ARG A N 1
ATOM 747 C CA . ARG A 1 95 ? 3.573 -3.446 -4.572 1.00 94.81 95 ARG A CA 1
ATOM 748 C C . ARG A 1 95 ? 3.314 -1.948 -4.445 1.00 94.81 95 ARG A C 1
ATOM 750 O O . ARG A 1 95 ? 3.923 -1.289 -3.611 1.00 94.81 95 ARG A O 1
ATOM 757 N N . LEU A 1 96 ? 2.393 -1.409 -5.247 1.00 96.38 96 LEU A N 1
ATOM 758 C CA . LEU A 1 96 ? 1.983 -0.005 -5.175 1.00 96.38 96 LEU A CA 1
ATOM 759 C C . LEU A 1 96 ? 0.866 0.227 -4.159 1.00 96.38 96 LEU A C 1
ATOM 761 O O . LEU A 1 96 ? 0.494 1.374 -3.916 1.00 96.38 96 LEU A O 1
ATOM 765 N N . ARG A 1 97 ? 0.285 -0.830 -3.585 1.00 95.94 97 ARG A N 1
ATOM 766 C CA . ARG A 1 97 ? -0.796 -0.680 -2.613 1.00 95.94 97 ARG A CA 1
ATOM 767 C C . ARG A 1 97 ? -0.260 -0.052 -1.333 1.00 95.94 97 ARG A C 1
ATOM 769 O O . ARG A 1 97 ? 0.800 -0.421 -0.835 1.00 95.94 97 ARG A O 1
ATOM 776 N N . ARG A 1 98 ? -1.028 0.900 -0.813 1.00 96.50 98 ARG A N 1
ATOM 777 C CA . ARG A 1 98 ? -0.793 1.527 0.481 1.00 96.50 98 ARG A CA 1
ATOM 778 C C . ARG A 1 98 ? -2.084 1.575 1.272 1.00 96.50 98 ARG A C 1
ATOM 780 O O . ARG A 1 98 ? -3.181 1.608 0.707 1.00 96.50 98 ARG A O 1
A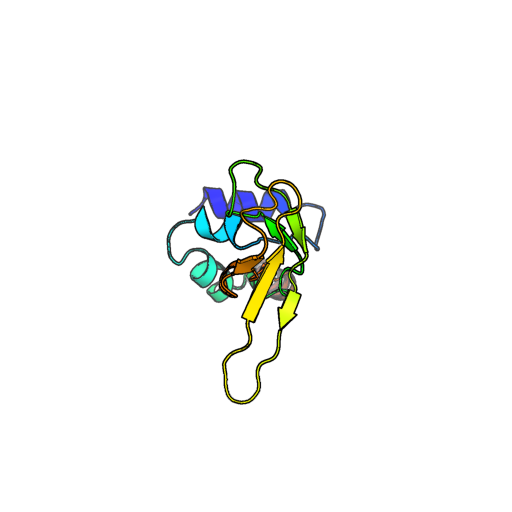TOM 787 N N . TRP A 1 99 ? -1.931 1.629 2.580 1.00 96.88 99 TRP A N 1
ATOM 788 C CA . TRP A 1 99 ? -3.007 1.759 3.542 1.00 96.88 99 TRP A CA 1
ATOM 789 C C . TRP A 1 99 ? -2.682 2.878 4.517 1.00 96.88 99 TRP A C 1
ATOM 791 O O . TRP A 1 99 ? -1.522 3.202 4.758 1.00 96.88 99 TRP A O 1
ATOM 801 N N . ARG A 1 100 ? -3.722 3.465 5.092 1.00 95.75 100 ARG A N 1
ATOM 802 C CA . ARG A 1 100 ? -3.621 4.430 6.187 1.00 95.75 100 ARG A CA 1
ATOM 803 C C . ARG A 1 100 ? -4.656 4.104 7.243 1.00 95.75 100 ARG A C 1
ATOM 805 O O . ARG A 1 100 ? -5.606 3.370 6.970 1.00 95.75 100 ARG A O 1
ATOM 812 N N . VAL A 1 101 ? -4.489 4.674 8.426 1.00 95.38 101 VAL A N 1
ATOM 813 C CA . VAL A 1 101 ? -5.471 4.531 9.500 1.00 95.38 101 VAL A CA 1
ATOM 814 C C . VAL A 1 101 ? -6.809 5.151 9.097 1.00 95.38 101 VAL A C 1
ATOM 816 O O . VAL A 1 101 ? -6.866 6.248 8.536 1.00 95.38 101 VAL A O 1
ATOM 819 N N . ASP A 1 102 ? -7.898 4.444 9.390 1.00 94.94 102 ASP A N 1
ATOM 820 C CA . ASP A 1 102 ? -9.251 4.957 9.206 1.00 94.94 102 ASP A CA 1
ATOM 821 C C . ASP A 1 102 ? -9.749 5.663 10.476 1.00 94.94 102 ASP A C 1
ATOM 823 O O . ASP A 1 102 ? -10.548 5.143 11.254 1.00 94.94 102 ASP A O 1
ATOM 827 N N . TRP A 1 103 ? -9.250 6.880 10.700 1.00 91.81 103 TRP A N 1
ATOM 828 C CA . TRP A 1 103 ? -9.577 7.674 11.889 1.00 91.81 103 TRP A CA 1
ATOM 829 C C . TRP A 1 103 ? -11.065 7.996 12.043 1.00 91.81 103 TRP A C 1
ATOM 831 O O . TRP A 1 103 ? -11.522 8.268 13.151 1.00 91.81 103 TRP A O 1
ATOM 841 N N . GLU A 1 104 ? -11.830 7.976 10.954 1.00 92.94 104 GLU A N 1
ATOM 842 C CA . GLU A 1 104 ? -13.279 8.177 10.995 1.00 92.94 104 GLU A CA 1
ATOM 843 C C . GLU A 1 104 ? -13.959 7.008 11.699 1.00 92.94 104 GLU A C 1
ATOM 845 O O . GLU A 1 104 ? -14.653 7.228 12.690 1.00 92.94 104 GLU A O 1
ATOM 850 N N . LYS A 1 105 ? -13.664 5.777 11.272 1.00 94.44 105 LYS A N 1
ATOM 851 C CA . LYS A 1 105 ? -14.197 4.567 11.905 1.00 94.44 105 LYS A CA 1
ATOM 852 C C . LYS A 1 105 ? -13.692 4.363 13.326 1.00 94.44 105 LYS A C 1
ATOM 854 O O . LYS A 1 105 ? -14.454 3.934 14.185 1.00 94.44 105 LYS A O 1
ATOM 859 N N . ILE A 1 106 ? -12.430 4.698 13.602 1.00 91.88 106 ILE A N 1
ATOM 860 C CA . ILE A 1 106 ? -11.903 4.637 14.973 1.00 91.88 106 ILE A CA 1
ATOM 861 C C . ILE A 1 106 ? -12.657 5.608 15.878 1.00 91.88 106 ILE A C 1
ATOM 863 O O . ILE A 1 106 ? -13.066 5.226 16.969 1.00 91.88 106 ILE A O 1
ATOM 867 N N . ARG A 1 107 ? -12.863 6.851 15.433 1.00 91.75 107 ARG A N 1
ATOM 868 C CA . ARG A 1 107 ? -13.619 7.850 16.194 1.00 91.75 107 ARG A CA 1
ATOM 869 C C . ARG A 1 107 ? -15.048 7.387 16.457 1.00 91.75 107 ARG A C 1
ATOM 871 O O . ARG A 1 107 ? -15.482 7.462 17.596 1.00 91.75 107 ARG A O 1
ATOM 878 N N . GLU A 1 108 ? -15.738 6.867 15.447 1.00 94.06 108 GLU A N 1
ATOM 879 C CA . GLU A 1 108 ? -17.086 6.306 15.597 1.00 94.06 108 GLU A CA 1
ATOM 880 C C . GLU A 1 108 ? -17.120 5.164 16.627 1.00 94.06 108 GLU A C 1
ATOM 882 O O . GLU A 1 108 ? -17.956 5.161 17.533 1.00 94.06 108 GLU A O 1
ATOM 887 N N . ALA A 1 109 ? -16.168 4.231 16.542 1.00 91.69 109 ALA A N 1
ATOM 888 C CA . ALA A 1 109 ? -16.068 3.109 17.468 1.00 91.69 109 ALA A CA 1
ATOM 889 C C . ALA A 1 109 ? -15.780 3.562 18.909 1.00 91.69 109 ALA A C 1
ATOM 891 O O . ALA A 1 109 ? -16.393 3.056 19.847 1.00 91.69 109 ALA A O 1
ATOM 892 N N . VAL A 1 110 ? -14.873 4.528 19.093 1.00 90.81 110 VAL A N 1
ATOM 893 C CA . VAL A 1 110 ? -14.544 5.084 20.414 1.00 90.81 110 VAL A CA 1
ATOM 894 C C . VAL A 1 110 ? -15.725 5.864 20.990 1.00 90.81 110 VAL A C 1
ATOM 896 O O . VAL A 1 110 ? -16.056 5.656 22.152 1.00 90.81 110 VAL A O 1
ATOM 899 N N . SER A 1 111 ? -16.394 6.708 20.198 1.00 93.38 111 SER A N 1
ATOM 900 C CA . SER A 1 111 ? -17.601 7.429 20.626 1.00 93.38 111 SER A CA 1
ATOM 901 C C . SER A 1 111 ? -18.692 6.465 21.088 1.00 93.38 111 SER A C 1
ATOM 903 O O . SER A 1 111 ? -19.175 6.587 22.209 1.00 93.38 111 SER A O 1
ATOM 905 N N . THR A 1 112 ? -18.985 5.438 20.285 1.00 91.19 112 THR A N 1
ATOM 906 C CA . THR A 1 112 ? -19.970 4.401 20.631 1.00 91.19 112 THR A CA 1
ATOM 907 C C . THR A 1 112 ? -19.601 3.685 21.934 1.00 91.19 112 THR A C 1
ATOM 909 O O . THR A 1 112 ? -20.450 3.466 22.797 1.00 91.19 112 THR A O 1
ATOM 912 N N . ALA A 1 113 ? -18.324 3.329 22.106 1.00 90.38 113 ALA A N 1
ATOM 913 C CA . ALA A 1 113 ? -17.855 2.649 23.309 1.00 90.38 113 ALA A CA 1
ATOM 914 C C . ALA A 1 113 ? -17.993 3.530 24.564 1.00 90.38 113 ALA A C 1
ATOM 916 O O . ALA A 1 113 ? -18.453 3.050 25.604 1.00 90.38 113 ALA A O 1
ATOM 917 N N . LEU A 1 114 ? -17.646 4.816 24.465 1.00 89.06 114 LEU A N 1
ATOM 918 C CA . LEU A 1 114 ? -17.781 5.773 25.565 1.00 89.06 114 LEU A CA 1
ATOM 919 C C . LEU A 1 114 ? -19.249 5.993 25.948 1.00 89.06 114 LEU A C 1
ATOM 921 O O . LEU A 1 114 ? -19.574 5.957 27.130 1.00 89.06 114 LEU A O 1
ATOM 925 N N . GLU A 1 115 ? -20.142 6.134 24.969 1.00 87.00 115 GLU A N 1
ATOM 926 C CA . GLU A 1 115 ? -21.587 6.262 25.207 1.00 87.00 115 GLU A CA 1
ATOM 927 C C . GLU A 1 115 ? -22.170 5.014 25.887 1.00 87.00 115 GLU A C 1
ATOM 929 O O . GLU A 1 115 ? -22.991 5.120 26.798 1.00 87.00 115 GLU A O 1
ATOM 934 N N . SER A 1 116 ? -21.705 3.824 25.497 1.00 79.00 116 SER A N 1
ATOM 935 C CA . SER A 1 116 ? -22.164 2.554 26.075 1.00 79.00 116 SER A CA 1
ATOM 936 C C . SER A 1 116 ? -21.682 2.293 27.508 1.00 79.00 116 SER A C 1
ATOM 938 O O . SER A 1 116 ? -22.234 1.427 28.185 1.00 79.00 116 SER A O 1
ATOM 940 N N . SER A 1 117 ? -20.671 3.031 27.983 1.00 72.06 117 SER A N 1
ATOM 941 C CA . SER A 1 117 ? -20.040 2.804 29.292 1.00 72.06 117 SER A CA 1
ATOM 942 C C . SER A 1 117 ? -20.713 3.561 30.451 1.00 72.06 117 SER A C 1
ATOM 944 O O . SER A 1 117 ? -20.337 3.346 31.602 1.00 72.06 117 SER A O 1
ATOM 946 N N . GLY A 1 118 ? -21.728 4.396 30.181 1.00 64.44 118 GLY A N 1
ATOM 947 C CA . GLY A 1 118 ? -22.350 5.276 31.184 1.00 64.44 118 GLY A CA 1
ATOM 948 C C . GLY A 1 118 ? -21.429 6.434 31.617 1.00 64.44 118 GLY A C 1
ATOM 949 O O . GLY A 1 118 ? -20.280 6.493 31.178 1.00 64.44 118 GLY A O 1
ATOM 950 N N . PRO A 1 119 ? -21.909 7.400 32.430 1.00 57.91 119 PRO A N 1
ATOM 951 C CA . PRO A 1 119 ? -21.056 8.483 32.918 1.00 57.91 119 PRO A CA 1
ATOM 952 C C . PRO A 1 119 ? -19.897 7.911 33.748 1.00 57.91 119 PRO A C 1
ATOM 954 O O . PRO A 1 119 ? -20.126 7.103 34.649 1.00 57.91 119 PRO A O 1
ATOM 957 N N . ILE A 1 120 ? -18.674 8.331 33.408 1.00 57.88 120 ILE A N 1
ATOM 958 C CA . ILE A 1 12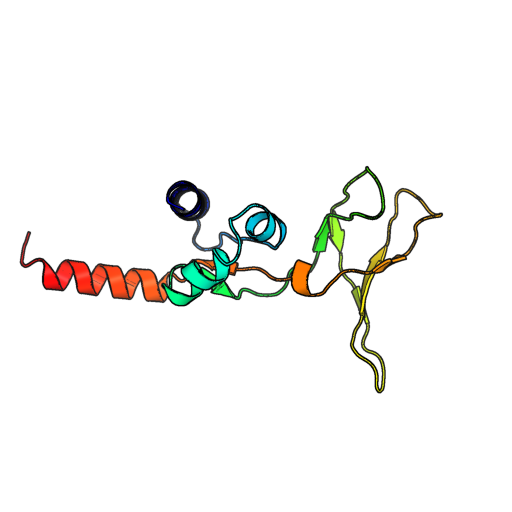0 ? -17.456 8.107 34.204 1.00 57.88 120 ILE A CA 1
ATOM 959 C C . ILE A 1 120 ? -17.514 8.984 35.455 1.00 57.88 120 ILE A C 1
ATOM 961 O O . ILE A 1 120 ? -17.881 10.174 35.304 1.00 57.88 120 ILE A O 1
#

Secondary structure (DSSP, 8-state):
-HHHHHHHHHHHTT-TT-EE-HHHHHHSPTTHHHHHHHTTSEEE-PPPSEEE--SSTT--EEEPEEEEETTEEEEEEEE-SS-TTT-EEEE-GGGG--EEE-HHHHHHHHHHHHHHT---

pLDDT: mean 90.64, std 7.48, range [57.88, 97.19]

Radius of gyration: 18.63 Å; chains: 1; bounding box: 46×26×60 Å

Sequence (120 aa):
MRSFLLEILNRSAGRNDALFDWQDADRWPAGAIDRFVKAGLLKPAEPATAVRCDGCERECFERVEVKQRKGKPSLAVIHCREDPDIGRVEVDFARLRRWRVDWEKIREAVSTALESSGPI